Protein AF-A0A2R6LAR5-F1 (afdb_monomer_lite)

Structure (mmCIF, N/CA/C/O backbone):
data_AF-A0A2R6LAR5-F1
#
_entry.id   AF-A0A2R6LAR5-F1
#
loop_
_atom_site.group_PDB
_atom_site.id
_atom_site.type_symbol
_atom_site.label_atom_id
_atom_site.label_alt_id
_atom_site.label_comp_id
_atom_site.label_asym_id
_atom_site.label_entity_id
_atom_site.label_seq_id
_atom_site.pdbx_PDB_ins_code
_atom_site.Cartn_x
_atom_site.Cartn_y
_atom_site.Cartn_z
_atom_site.occupancy
_atom_site.B_iso_or_equiv
_atom_site.auth_seq_id
_atom_site.auth_comp_id
_atom_site.auth_asym_id
_atom_site.auth_atom_id
_atom_site.pdbx_PDB_model_num
ATOM 1 N N . MET A 1 1 ? -16.062 -8.906 9.410 1.00 91.50 1 MET A N 1
ATOM 2 C CA . MET A 1 1 ? -15.986 -8.453 8.007 1.00 91.50 1 MET A CA 1
ATOM 3 C C . MET A 1 1 ? -14.620 -7.819 7.766 1.00 91.50 1 MET A C 1
ATOM 5 O O . MET A 1 1 ? -14.118 -7.197 8.687 1.00 91.50 1 MET A O 1
ATOM 9 N N . TYR A 1 2 ? -14.018 -7.957 6.582 1.00 91.69 2 TYR A N 1
ATOM 10 C CA . TYR A 1 2 ? -12.699 -7.377 6.271 1.00 91.69 2 TYR A CA 1
ATOM 11 C C . TYR A 1 2 ? -12.798 -6.342 5.148 1.00 91.69 2 TYR A C 1
ATOM 13 O O . TYR A 1 2 ? -13.559 -6.559 4.204 1.00 91.69 2 TYR A O 1
ATOM 21 N N . ASP A 1 3 ? -11.991 -5.282 5.221 1.00 93.00 3 ASP A N 1
ATOM 22 C CA . ASP A 1 3 ? -11.713 -4.383 4.093 1.00 93.00 3 ASP A CA 1
ATOM 23 C C . ASP A 1 3 ? -10.226 -4.446 3.744 1.00 93.00 3 ASP A C 1
ATOM 25 O O . ASP A 1 3 ? -9.380 -3.892 4.438 1.00 93.00 3 ASP A O 1
ATOM 29 N N . TYR A 1 4 ? -9.877 -5.140 2.668 1.00 90.94 4 TYR A N 1
ATOM 30 C CA . TYR A 1 4 ? -8.475 -5.309 2.299 1.00 90.94 4 TYR A CA 1
ATOM 31 C C . TYR A 1 4 ? -7.894 -4.123 1.514 1.00 90.94 4 TYR A C 1
ATOM 33 O O . TYR A 1 4 ? -6.693 -4.153 1.235 1.00 90.94 4 TYR A O 1
ATOM 41 N N . HIS A 1 5 ? -8.706 -3.134 1.114 1.00 92.69 5 HIS A N 1
ATOM 42 C CA . HIS A 1 5 ? -8.337 -2.127 0.112 1.00 92.69 5 HIS A CA 1
ATOM 43 C C . HIS A 1 5 ? -8.492 -0.703 0.642 1.00 92.69 5 HIS A C 1
ATOM 45 O O . HIS A 1 5 ? -9.307 0.075 0.150 1.00 92.69 5 HIS A O 1
ATOM 51 N N . VAL A 1 6 ? -7.636 -0.327 1.592 1.00 94.75 6 VAL A N 1
ATOM 52 C CA . VAL A 1 6 ? -7.508 1.076 2.002 1.00 94.75 6 VAL A CA 1
ATOM 53 C C . VAL A 1 6 ? -6.128 1.629 1.693 1.00 94.75 6 VAL A C 1
ATOM 55 O O . VAL A 1 6 ? -5.127 0.914 1.714 1.00 94.75 6 VAL A O 1
ATOM 58 N N . HIS A 1 7 ? -6.059 2.928 1.440 1.00 96.88 7 HIS A N 1
ATOM 59 C CA . HIS A 1 7 ? -4.810 3.630 1.163 1.00 96.88 7 HIS A CA 1
ATOM 60 C C . HIS A 1 7 ? -4.394 4.484 2.353 1.00 96.88 7 HIS A C 1
ATOM 62 O O . HIS A 1 7 ? -5.233 4.951 3.125 1.00 96.88 7 HIS A O 1
ATOM 68 N N . SER A 1 8 ? -3.091 4.715 2.488 1.00 97.44 8 SER A N 1
ATOM 69 C CA . SER A 1 8 ? -2.508 5.607 3.485 1.00 97.44 8 SER A CA 1
ATOM 70 C C . SER A 1 8 ? -1.791 6.793 2.829 1.00 97.44 8 SER A C 1
ATOM 72 O O . SER A 1 8 ? -1.703 6.892 1.606 1.00 97.44 8 SER A O 1
ATOM 74 N N . THR A 1 9 ? -1.193 7.676 3.630 1.00 96.94 9 THR A N 1
ATOM 75 C CA . THR A 1 9 ? -0.321 8.762 3.141 1.00 96.94 9 THR A CA 1
ATOM 76 C C . THR A 1 9 ? 0.962 8.283 2.450 1.00 96.94 9 THR A C 1
ATOM 78 O O . THR A 1 9 ? 1.712 9.109 1.937 1.00 96.94 9 THR A O 1
ATOM 81 N N . TYR A 1 10 ? 1.261 6.980 2.445 1.00 95.62 10 TYR A N 1
ATOM 82 C CA . TYR A 1 10 ? 2.313 6.419 1.586 1.00 95.62 10 TYR A CA 1
ATOM 83 C C . TYR A 1 10 ? 1.883 6.325 0.108 1.00 95.62 10 TYR A C 1
ATOM 85 O O . TYR A 1 10 ? 2.720 6.083 -0.767 1.00 95.62 10 TYR A O 1
ATOM 93 N N . SER A 1 11 ? 0.601 6.562 -0.178 1.00 94.62 11 SER A N 1
ATOM 94 C CA . SER A 1 11 ? 0.049 6.779 -1.513 1.00 94.62 11 SER A CA 1
ATOM 95 C C . SER A 1 11 ? -0.907 7.981 -1.511 1.00 94.62 11 SER A C 1
ATOM 97 O O . SER A 1 11 ? -0.447 9.112 -1.384 1.00 94.62 11 SER A O 1
ATOM 99 N N . ASP A 1 12 ? -2.206 7.764 -1.672 1.00 95.06 12 ASP A N 1
ATOM 100 C CA . ASP A 1 12 ? -3.248 8.779 -1.864 1.00 95.06 12 ASP A CA 1
ATOM 101 C C . ASP A 1 12 ? -4.388 8.682 -0.834 1.00 95.06 12 ASP A C 1
ATOM 103 O O . ASP A 1 12 ? -5.457 9.267 -1.013 1.00 95.06 12 ASP A O 1
ATOM 107 N N . GLY A 1 13 ? -4.145 7.990 0.282 1.00 95.94 13 GLY A N 1
ATOM 108 C CA . GLY A 1 13 ? -5.077 7.900 1.401 1.00 95.94 13 GLY A CA 1
ATOM 109 C C . GLY A 1 13 ? -4.786 8.858 2.559 1.00 95.94 13 GLY A C 1
ATOM 110 O O . GLY A 1 13 ? -4.114 9.881 2.421 1.00 95.94 13 GLY A O 1
ATOM 111 N N . SER A 1 14 ? -5.307 8.515 3.741 1.00 97.62 14 SER A N 1
ATOM 112 C CA . SER A 1 14 ? -5.131 9.299 4.977 1.00 97.62 14 SER A CA 1
ATOM 113 C C . SER A 1 14 ? -4.044 8.716 5.883 1.00 97.62 14 SER A C 1
ATOM 115 O O . SER A 1 14 ? -3.407 7.719 5.553 1.00 97.62 14 SER A O 1
ATOM 117 N N . PHE A 1 15 ? -3.763 9.345 7.029 1.00 97.88 15 PHE A N 1
ATOM 118 C CA . PHE A 1 15 ? -2.733 8.835 7.938 1.00 97.88 15 PHE A CA 1
ATOM 119 C C . PHE A 1 15 ? -3.004 7.375 8.312 1.00 97.88 15 PHE A C 1
ATOM 121 O O . PHE A 1 15 ? -4.131 7.009 8.637 1.00 97.88 15 PHE A O 1
ATOM 128 N N . LEU A 1 16 ? -1.951 6.557 8.296 1.00 96.94 16 LEU A N 1
ATOM 129 C CA . LEU A 1 16 ? -2.030 5.108 8.496 1.00 96.94 16 LEU A CA 1
ATOM 130 C C . LEU A 1 16 ? -2.821 4.728 9.761 1.00 96.94 16 LEU A C 1
ATOM 132 O O . LEU A 1 16 ? -3.711 3.884 9.724 1.00 96.94 16 LEU A O 1
ATOM 136 N N . GLU A 1 17 ? -2.553 5.420 10.867 1.00 96.88 17 GLU A N 1
ATOM 137 C CA . GLU A 1 17 ? -3.257 5.224 12.135 1.00 96.88 17 GLU A CA 1
ATOM 138 C C . GLU A 1 17 ? -4.745 5.588 12.066 1.00 96.88 17 GLU A C 1
ATOM 140 O O . GLU A 1 17 ? -5.566 4.939 12.709 1.00 96.88 17 GLU A O 1
ATOM 145 N N . TRP A 1 18 ? -5.113 6.600 11.281 1.00 97.94 18 TRP A N 1
ATOM 146 C CA . TRP A 1 18 ? -6.515 6.983 11.111 1.00 97.94 18 TRP A CA 1
ATOM 147 C C . TRP A 1 18 ? -7.277 5.935 10.311 1.00 97.94 18 TRP A C 1
ATOM 149 O O . TRP A 1 18 ? -8.411 5.633 10.659 1.00 97.94 18 TRP A O 1
ATOM 159 N N . MET A 1 19 ? -6.647 5.337 9.298 1.00 98.06 19 MET A N 1
ATOM 160 C CA . MET A 1 19 ? -7.267 4.268 8.511 1.00 98.06 19 MET A CA 1
ATOM 161 C C . MET A 1 19 ? -7.525 3.019 9.356 1.00 98.06 19 MET A C 1
ATOM 163 O O . MET A 1 19 ? -8.609 2.446 9.293 1.00 98.06 19 MET A O 1
ATOM 167 N N . VAL A 1 20 ? -6.562 2.629 10.199 1.00 97.69 20 VAL A N 1
ATOM 168 C CA . VAL A 1 20 ? -6.724 1.490 11.118 1.00 97.69 20 VAL A CA 1
ATOM 169 C C . VAL A 1 20 ? -7.820 1.755 12.151 1.00 97.69 20 VAL A C 1
ATOM 171 O O . VAL A 1 20 ? -8.670 0.897 12.374 1.00 97.69 20 VAL A O 1
ATOM 174 N N . ARG A 1 21 ? -7.844 2.952 12.748 1.00 97.50 21 ARG A N 1
ATOM 175 C CA . ARG A 1 21 ? -8.898 3.335 13.701 1.00 97.50 21 ARG A CA 1
ATOM 176 C C . ARG A 1 21 ? -10.273 3.378 13.045 1.00 97.50 21 ARG A C 1
ATOM 178 O O . ARG A 1 21 ? -11.211 2.828 13.599 1.00 97.50 21 ARG A O 1
ATOM 185 N N . ALA A 1 22 ? -10.382 3.947 11.846 1.00 97.69 22 ALA A N 1
ATOM 186 C CA . ALA A 1 22 ? -11.642 3.988 11.110 1.00 97.69 22 ALA A CA 1
ATOM 187 C C . ALA A 1 22 ? -12.191 2.581 10.825 1.00 97.69 22 ALA A C 1
ATOM 189 O O . ALA A 1 22 ? -13.397 2.370 10.904 1.00 97.69 22 ALA A O 1
ATOM 190 N N . ALA A 1 23 ? -11.319 1.606 10.539 1.00 97.44 23 ALA A N 1
ATOM 191 C CA . ALA A 1 23 ? -11.727 0.213 10.384 1.00 97.44 23 ALA A CA 1
ATOM 192 C C . ALA A 1 23 ? -12.271 -0.393 11.690 1.00 97.44 23 ALA A C 1
ATOM 194 O O . ALA A 1 23 ? -13.295 -1.078 11.663 1.00 97.44 23 ALA A O 1
ATOM 195 N N . ALA A 1 24 ? -11.626 -0.109 12.826 1.00 97.31 24 ALA A N 1
ATOM 196 C CA . ALA A 1 24 ? -12.107 -0.526 14.144 1.00 97.31 24 ALA A CA 1
ATOM 197 C C . ALA A 1 24 ? -13.456 0.124 14.494 1.00 97.31 24 ALA A C 1
ATOM 199 O O . ALA A 1 24 ? -14.397 -0.574 14.866 1.00 97.31 24 ALA A O 1
ATOM 200 N N . ASP A 1 25 ? -13.585 1.436 14.283 1.00 98.00 25 ASP A N 1
ATOM 201 C CA . ASP A 1 25 ? -14.817 2.198 14.523 1.00 98.00 25 ASP A CA 1
ATOM 202 C C . ASP A 1 25 ? -15.978 1.717 13.633 1.00 98.00 25 ASP A C 1
ATOM 204 O O . ASP A 1 25 ? -17.141 1.753 14.036 1.00 98.00 25 ASP A O 1
ATOM 208 N N . ALA A 1 26 ? -15.669 1.227 12.429 1.00 97.50 26 ALA A N 1
ATOM 209 C CA . ALA A 1 26 ? -16.633 0.623 11.514 1.00 97.50 26 ALA A CA 1
ATOM 210 C C . ALA A 1 26 ? -17.022 -0.824 11.884 1.00 97.50 26 ALA A C 1
ATOM 212 O O . ALA A 1 26 ? -17.877 -1.412 11.219 1.00 97.50 26 ALA A O 1
ATOM 213 N N . GLY A 1 27 ? -16.417 -1.411 12.923 1.00 97.50 27 GLY A N 1
ATOM 214 C CA . GLY A 1 27 ? -16.684 -2.783 13.360 1.00 97.50 27 GLY A CA 1
ATOM 215 C C . GLY A 1 27 ? -16.136 -3.854 12.412 1.00 97.50 27 GLY A C 1
ATOM 216 O O . GLY A 1 27 ? -16.721 -4.934 12.300 1.00 97.50 27 GLY A O 1
ATOM 217 N N . LEU A 1 28 ? -15.052 -3.557 11.687 1.00 97.69 28 LEU A N 1
ATOM 218 C CA . LEU A 1 28 ? -14.360 -4.547 10.860 1.00 97.69 28 LEU A CA 1
ATOM 219 C C . LEU A 1 28 ? -13.500 -5.476 11.728 1.00 97.69 28 LEU A C 1
ATOM 221 O O . LEU A 1 28 ? -12.959 -5.071 12.747 1.00 97.69 28 LEU A O 1
ATOM 225 N N . ASP A 1 29 ? -13.312 -6.715 11.277 1.00 97.06 29 ASP A N 1
ATOM 226 C CA . ASP A 1 29 ? -12.387 -7.680 11.890 1.00 97.06 29 ASP A CA 1
ATOM 227 C C . ASP A 1 29 ? -10.937 -7.426 11.441 1.00 97.06 29 ASP A C 1
ATOM 229 O O . ASP A 1 29 ? -9.983 -7.904 12.059 1.00 97.06 29 ASP A O 1
ATOM 233 N N . GLY A 1 30 ? -10.753 -6.696 10.337 1.00 95.38 30 GLY A N 1
ATOM 234 C CA . GLY A 1 30 ? -9.434 -6.333 9.846 1.00 95.38 30 GLY A CA 1
ATOM 235 C C . GLY A 1 30 ? -9.428 -5.472 8.591 1.00 95.38 30 GLY A C 1
ATOM 236 O O . GLY A 1 30 ? -10.424 -5.372 7.870 1.00 95.38 30 GLY A O 1
ATOM 237 N N . VAL A 1 31 ? -8.266 -4.871 8.342 1.00 95.50 31 VAL A N 1
ATOM 238 C CA . VAL A 1 31 ? -8.030 -3.882 7.295 1.00 95.50 31 VAL A CA 1
ATOM 239 C C . VAL A 1 31 ? -6.704 -4.116 6.572 1.00 95.50 31 VAL A C 1
ATOM 241 O O . VAL A 1 31 ? -5.675 -4.331 7.208 1.00 95.50 31 VAL A O 1
ATOM 244 N N . GLY A 1 32 ? -6.711 -4.078 5.241 1.00 94.44 32 GLY A N 1
ATOM 245 C CA . GLY A 1 32 ? -5.514 -4.174 4.407 1.00 94.44 32 GLY A CA 1
ATOM 246 C C . GLY A 1 32 ? -5.044 -2.809 3.930 1.00 94.44 32 GLY A C 1
ATOM 247 O O . GLY A 1 32 ? -5.763 -2.105 3.227 1.00 94.44 32 GLY A O 1
ATOM 248 N N . ILE A 1 33 ? -3.814 -2.447 4.291 1.00 95.38 33 ILE A N 1
ATOM 249 C CA . ILE A 1 33 ? -3.182 -1.203 3.854 1.00 95.38 33 ILE A CA 1
ATOM 250 C C . ILE A 1 33 ? -2.599 -1.445 2.464 1.00 95.38 33 ILE A C 1
ATOM 252 O O . ILE A 1 33 ? -1.484 -1.934 2.346 1.00 95.38 33 ILE A O 1
ATOM 256 N N . ALA A 1 34 ? -3.361 -1.159 1.414 1.00 94.00 34 ALA A N 1
ATOM 257 C CA . ALA A 1 34 ? -3.080 -1.516 0.026 1.00 94.00 34 ALA A CA 1
ATOM 258 C C . ALA A 1 34 ? -2.604 -0.323 -0.821 1.00 94.00 34 ALA A C 1
ATOM 260 O O . ALA A 1 34 ? -3.082 -0.130 -1.933 1.00 94.00 34 ALA A O 1
ATOM 261 N N . ASP A 1 35 ? -1.673 0.488 -0.306 1.00 95.44 35 ASP A N 1
ATOM 262 C CA . ASP A 1 35 ? -1.096 1.621 -1.056 1.00 95.44 35 ASP A CA 1
ATOM 263 C C . ASP A 1 35 ? -0.623 1.233 -2.470 1.00 95.44 35 ASP A C 1
ATOM 265 O O . ASP A 1 35 ? -0.148 0.114 -2.703 1.00 95.44 35 ASP A O 1
ATOM 269 N N . HIS A 1 36 ? -0.675 2.198 -3.392 1.00 94.50 36 HIS A N 1
ATOM 270 C CA . HIS A 1 36 ? -0.205 2.028 -4.766 1.00 94.50 36 HIS A CA 1
ATOM 271 C C . HIS A 1 36 ? 1.292 1.691 -4.852 1.00 94.50 36 HIS A C 1
ATOM 273 O O . HIS A 1 36 ? 2.162 2.499 -4.509 1.00 94.50 36 HIS A O 1
ATOM 279 N N . LEU A 1 37 ? 1.596 0.518 -5.412 1.00 93.75 37 LEU A N 1
ATOM 280 C CA . LEU A 1 37 ? 2.941 0.025 -5.682 1.00 93.75 37 LEU A CA 1
ATOM 281 C C . LEU A 1 37 ? 3.208 -0.007 -7.189 1.00 93.75 37 LEU A C 1
ATOM 283 O O . LEU A 1 37 ? 2.743 -0.893 -7.904 1.00 93.75 37 LEU A O 1
ATOM 287 N N . ILE A 1 38 ? 4.014 0.942 -7.671 1.00 93.50 38 ILE A N 1
ATOM 288 C CA . ILE A 1 38 ? 4.412 1.021 -9.082 1.00 93.50 38 ILE A CA 1
ATOM 289 C C . ILE A 1 38 ? 5.883 0.638 -9.223 1.00 93.50 38 ILE A C 1
ATOM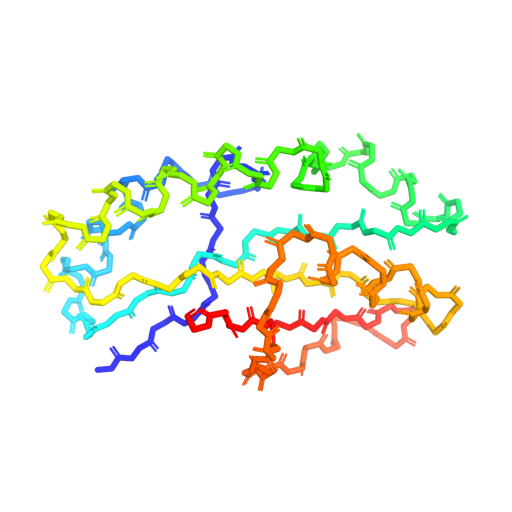 291 O O . ILE A 1 38 ? 6.772 1.481 -9.103 1.00 93.50 38 ILE A O 1
ATOM 295 N N . VAL A 1 39 ? 6.132 -0.630 -9.552 1.00 93.50 39 VAL A N 1
ATOM 296 C CA . VAL A 1 39 ? 7.465 -1.150 -9.891 1.00 93.50 39 VAL A CA 1
ATOM 297 C C . VAL A 1 39 ? 7.509 -1.422 -11.392 1.00 93.50 39 VAL A C 1
ATOM 299 O O . VAL A 1 39 ? 7.245 -2.528 -11.853 1.00 93.50 39 VAL A O 1
ATOM 302 N N . SER A 1 40 ? 7.809 -0.389 -12.181 1.00 94.00 40 SER A N 1
ATOM 303 C CA . SER A 1 40 ? 7.692 -0.461 -13.640 1.00 94.00 40 SER A CA 1
ATOM 304 C C . SER A 1 40 ? 8.895 0.127 -14.370 1.00 94.00 40 SER A C 1
ATOM 306 O O . SER A 1 40 ? 9.482 1.114 -13.936 1.00 94.00 40 SER A O 1
ATOM 308 N N . GLY A 1 41 ? 9.250 -0.470 -15.511 1.00 93.31 41 GLY A N 1
ATOM 309 C CA . GLY A 1 41 ? 10.149 0.128 -16.504 1.00 93.31 41 GLY A CA 1
ATOM 310 C C . GLY A 1 41 ? 9.417 0.850 -17.640 1.00 93.31 41 GLY A C 1
ATOM 311 O O . GLY A 1 41 ? 10.061 1.402 -18.530 1.00 93.31 41 GLY A O 1
ATOM 312 N N . VAL A 1 42 ? 8.083 0.829 -17.651 1.00 92.50 42 VAL A N 1
ATOM 313 C CA . VAL A 1 42 ? 7.256 1.395 -18.719 1.00 92.50 42 VAL A CA 1
ATOM 314 C C . VAL A 1 42 ? 7.040 2.884 -18.470 1.00 92.50 42 VAL A C 1
ATOM 316 O O . VAL A 1 42 ? 6.446 3.285 -17.470 1.00 92.50 42 VAL A O 1
ATOM 319 N N . GLU A 1 43 ? 7.446 3.727 -19.422 1.00 94.19 43 GLU A N 1
ATOM 320 C CA . GLU A 1 43 ? 7.401 5.191 -19.270 1.00 94.19 43 GLU A CA 1
ATOM 321 C C . GLU A 1 43 ? 5.997 5.728 -18.936 1.00 94.19 43 GLU A C 1
ATOM 323 O O . GLU A 1 43 ? 5.861 6.674 -18.162 1.00 94.19 43 GLU A O 1
ATOM 328 N N . LYS A 1 44 ? 4.929 5.101 -19.445 1.00 89.31 44 LYS A N 1
ATOM 329 C CA . LYS A 1 44 ? 3.544 5.457 -19.085 1.00 89.31 44 LYS A CA 1
ATOM 330 C C . LYS A 1 44 ? 3.276 5.292 -17.581 1.00 89.31 44 LYS A C 1
ATOM 332 O O . LYS A 1 44 ? 2.686 6.189 -16.979 1.00 89.31 44 LYS A O 1
ATOM 337 N N . GLN A 1 45 ? 3.716 4.182 -16.985 1.00 90.19 45 GLN A N 1
ATOM 338 C CA . GLN A 1 45 ? 3.546 3.916 -15.553 1.00 90.19 45 GLN A CA 1
ATOM 339 C C . GLN A 1 45 ? 4.426 4.837 -14.715 1.00 90.19 45 GLN A C 1
ATOM 341 O O . GLN A 1 45 ? 3.969 5.412 -13.733 1.00 90.19 45 GLN A O 1
ATOM 346 N N . LEU A 1 46 ? 5.661 5.080 -15.160 1.00 92.75 46 LEU A N 1
ATOM 347 C CA . LEU A 1 46 ? 6.561 6.026 -14.504 1.00 92.75 46 LEU A CA 1
ATOM 348 C C . LEU A 1 46 ? 6.008 7.460 -14.51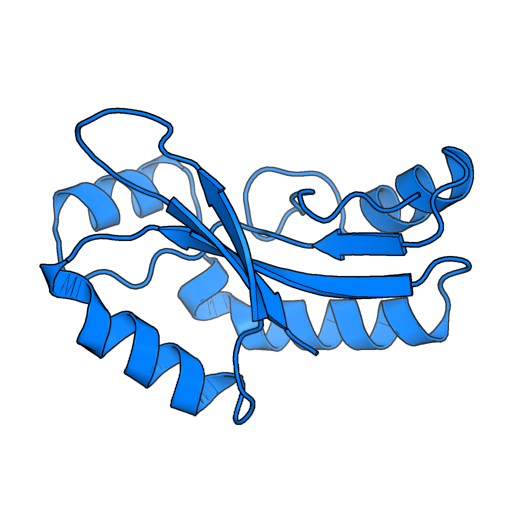8 1.00 92.75 46 LEU A C 1
ATOM 350 O O . LEU A 1 46 ? 6.113 8.176 -13.524 1.00 92.75 46 LEU A O 1
ATOM 354 N N . ARG A 1 47 ? 5.369 7.887 -15.615 1.00 92.75 47 ARG A N 1
ATOM 355 C CA . ARG A 1 47 ? 4.661 9.178 -15.685 1.00 92.75 47 ARG A CA 1
ATOM 356 C C . ARG A 1 47 ? 3.469 9.242 -14.747 1.00 92.75 47 ARG A C 1
ATOM 358 O O . ARG A 1 47 ? 3.270 10.280 -14.125 1.00 92.75 47 ARG A O 1
ATOM 365 N N . ARG A 1 48 ? 2.685 8.164 -14.660 1.00 89.00 48 ARG A N 1
ATOM 366 C CA . ARG A 1 48 ? 1.573 8.057 -13.710 1.00 89.00 48 ARG A CA 1
ATOM 367 C C . ARG A 1 48 ? 2.079 8.202 -12.277 1.00 89.00 48 ARG A C 1
ATOM 369 O O . ARG A 1 48 ? 1.660 9.129 -11.596 1.00 89.00 48 ARG A O 1
ATOM 376 N N . ARG A 1 49 ? 3.061 7.385 -11.893 1.00 92.75 49 ARG A N 1
ATOM 377 C CA . ARG A 1 49 ? 3.723 7.428 -10.586 1.00 92.75 49 ARG A CA 1
ATOM 378 C C . ARG A 1 49 ? 4.183 8.839 -10.214 1.00 92.75 49 ARG A C 1
ATOM 380 O O . ARG A 1 49 ? 3.859 9.325 -9.140 1.00 92.75 49 ARG A O 1
ATOM 387 N N . ARG A 1 50 ? 4.895 9.518 -11.123 1.00 94.38 50 ARG A N 1
ATOM 388 C CA . ARG A 1 50 ? 5.373 10.897 -10.912 1.00 94.38 50 ARG A CA 1
ATOM 389 C C . ARG A 1 50 ? 4.234 11.902 -10.741 1.00 94.38 50 ARG A C 1
ATOM 391 O O 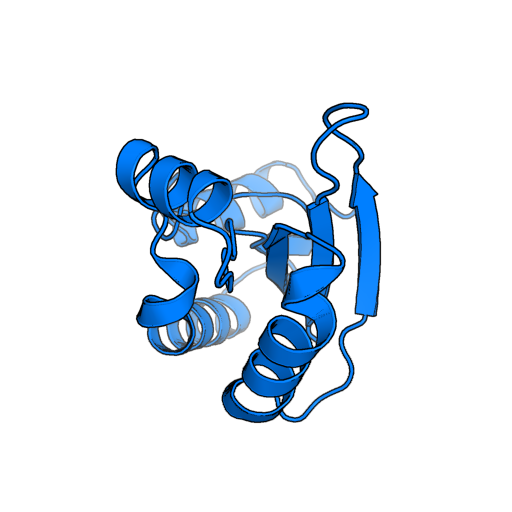. ARG A 1 50 ? 4.334 12.784 -9.901 1.00 94.38 50 ARG A O 1
ATOM 398 N N . ARG A 1 51 ? 3.179 11.791 -11.551 1.00 94.56 51 ARG A N 1
ATOM 399 C CA . ARG A 1 51 ? 2.030 12.707 -11.519 1.00 94.56 51 ARG A CA 1
ATOM 400 C C . ARG A 1 51 ? 1.208 12.556 -10.239 1.00 94.56 51 ARG A C 1
ATOM 402 O O . ARG A 1 51 ? 0.721 13.555 -9.731 1.00 94.56 51 ARG A O 1
ATOM 409 N N . GLU A 1 52 ? 1.043 11.327 -9.763 1.00 91.94 52 GLU A N 1
ATOM 410 C CA . GLU A 1 52 ? 0.198 10.995 -8.606 1.00 91.94 52 GLU A CA 1
ATOM 411 C C . GLU A 1 52 ? 0.991 10.953 -7.289 1.00 91.94 52 GLU A C 1
ATOM 413 O O . GLU A 1 52 ? 0.416 10.779 -6.224 1.00 91.94 52 GLU A O 1
ATOM 418 N N . GLY A 1 53 ? 2.313 11.152 -7.340 1.00 94.56 53 GLY A N 1
ATOM 419 C CA . GLY A 1 53 ? 3.160 11.214 -6.148 1.00 94.56 53 GLY A CA 1
ATOM 420 C C . GLY A 1 53 ? 3.371 9.867 -5.452 1.00 94.56 53 GLY A C 1
ATOM 421 O O . GLY A 1 53 ? 3.884 9.837 -4.337 1.00 94.56 53 GLY A O 1
ATOM 422 N N . HIS A 1 54 ? 3.016 8.750 -6.091 1.00 94.94 54 HIS A N 1
ATOM 423 C CA . HIS A 1 54 ? 3.175 7.422 -5.505 1.00 94.94 54 HIS A CA 1
ATOM 424 C C . HIS A 1 54 ? 4.656 7.053 -5.353 1.00 94.94 54 HIS A C 1
ATOM 426 O O . HIS A 1 54 ? 5.437 7.086 -6.311 1.00 94.94 54 HIS A O 1
ATOM 432 N N . ALA A 1 55 ? 5.041 6.663 -4.142 1.00 94.75 55 ALA A N 1
ATOM 433 C CA . ALA A 1 55 ? 6.434 6.405 -3.790 1.00 94.75 55 ALA A CA 1
ATOM 434 C C . ALA A 1 55 ? 6.617 5.116 -2.978 1.00 94.75 55 ALA A C 1
ATOM 436 O O . ALA A 1 55 ? 7.643 4.951 -2.315 1.00 94.75 55 ALA A O 1
ATOM 437 N N . LEU A 1 56 ? 5.645 4.197 -2.991 1.00 95.00 56 LEU A N 1
ATOM 438 C CA . LEU A 1 56 ? 5.739 2.983 -2.178 1.00 95.00 56 LEU A CA 1
ATOM 439 C C . LEU A 1 56 ? 6.918 2.094 -2.587 1.00 95.00 56 LEU A C 1
ATOM 441 O O . LEU A 1 56 ? 7.550 1.508 -1.725 1.00 95.00 56 LEU A O 1
ATOM 445 N N . ASP A 1 57 ? 7.304 2.068 -3.862 1.00 94.06 57 ASP A N 1
ATOM 446 C CA . ASP A 1 57 ? 8.481 1.334 -4.350 1.00 94.06 57 ASP A CA 1
ATOM 447 C C . ASP A 1 57 ? 9.798 1.750 -3.669 1.00 94.06 57 ASP A C 1
ATOM 449 O O . ASP A 1 57 ? 10.732 0.957 -3.597 1.00 94.06 57 ASP A O 1
ATOM 453 N N . VAL A 1 58 ? 9.877 2.979 -3.150 1.00 94.50 58 VAL A N 1
ATOM 454 C CA . VAL A 1 58 ? 11.048 3.478 -2.408 1.00 94.50 58 VAL A CA 1
ATOM 455 C C . VAL A 1 58 ? 10.801 3.608 -0.907 1.00 94.50 58 VAL A C 1
ATOM 457 O O . VAL A 1 58 ? 11.751 3.607 -0.130 1.00 94.50 58 VAL A O 1
ATOM 460 N N . THR A 1 59 ? 9.543 3.726 -0.480 1.00 95.56 59 THR A N 1
ATOM 461 C CA . THR A 1 59 ? 9.166 3.885 0.936 1.00 95.56 59 THR A CA 1
ATOM 462 C C . THR A 1 59 ? 8.651 2.600 1.585 1.00 95.56 59 THR A C 1
ATOM 464 O O . THR A 1 59 ? 8.288 2.629 2.759 1.00 95.56 59 THR A O 1
ATOM 467 N N . TYR A 1 60 ? 8.658 1.479 0.859 1.00 93.44 60 TYR A N 1
ATOM 468 C CA . TYR A 1 60 ? 8.083 0.202 1.279 1.00 93.44 60 TYR A CA 1
ATOM 469 C C . TYR A 1 60 ? 8.508 -0.231 2.683 1.00 93.44 60 TYR A C 1
ATOM 471 O O . TYR A 1 60 ? 7.652 -0.418 3.539 1.00 93.44 60 TYR A O 1
ATOM 479 N N . GLU A 1 61 ? 9.815 -0.325 2.951 1.00 92.81 61 GLU A N 1
ATOM 480 C CA . GLU A 1 61 ? 10.324 -0.799 4.248 1.00 92.81 61 GLU A CA 1
ATOM 481 C C . GLU A 1 61 ? 9.871 0.090 5.408 1.00 92.81 61 GLU A C 1
ATOM 483 O O . GLU A 1 61 ? 9.411 -0.399 6.438 1.00 92.81 61 GLU A O 1
ATOM 488 N N . ARG A 1 62 ? 9.902 1.413 5.207 1.00 95.69 62 ARG A N 1
ATOM 489 C CA . ARG A 1 62 ? 9.426 2.381 6.202 1.00 95.69 62 ARG A CA 1
ATOM 490 C C . ARG A 1 62 ? 7.930 2.205 6.475 1.00 95.69 62 ARG A C 1
ATOM 492 O O . ARG A 1 62 ? 7.482 2.288 7.616 1.00 95.69 62 ARG A O 1
ATOM 499 N N . ARG A 1 63 ? 7.144 1.976 5.422 1.00 95.56 63 ARG A N 1
ATOM 500 C CA . ARG A 1 63 ? 5.703 1.742 5.534 1.00 95.56 63 ARG A CA 1
ATOM 501 C C . ARG A 1 63 ? 5.400 0.414 6.221 1.00 95.56 63 ARG A C 1
ATOM 503 O O . ARG A 1 63 ? 4.523 0.369 7.079 1.00 95.56 63 ARG A O 1
ATOM 510 N N . ARG A 1 64 ? 6.143 -0.639 5.890 1.00 94.06 64 ARG A N 1
ATOM 511 C CA . ARG A 1 64 ? 6.041 -1.965 6.502 1.00 94.06 64 ARG A CA 1
ATOM 512 C C . ARG A 1 64 ? 6.345 -1.928 7.998 1.00 94.06 64 ARG A C 1
ATOM 514 O O . ARG A 1 64 ? 5.605 -2.518 8.782 1.00 94.06 64 ARG A O 1
ATOM 521 N N . GLU A 1 65 ? 7.387 -1.210 8.407 1.00 94.69 65 GLU A N 1
ATOM 522 C CA . GLU A 1 65 ? 7.711 -1.000 9.822 1.00 94.69 65 GLU A CA 1
ATOM 523 C C . GLU A 1 65 ? 6.568 -0.285 10.556 1.00 94.69 65 GLU A C 1
ATOM 525 O O . GLU A 1 65 ? 6.093 -0.777 11.578 1.00 94.69 65 GLU A O 1
ATOM 530 N N . ALA A 1 66 ? 6.021 0.785 9.972 1.00 96.19 66 ALA A N 1
ATOM 531 C CA . ALA A 1 66 ? 4.876 1.492 10.548 1.00 96.19 66 ALA A CA 1
ATOM 532 C C . ALA A 1 66 ? 3.617 0.606 10.670 1.00 96.19 66 ALA A C 1
ATOM 534 O O . ALA A 1 66 ? 2.891 0.687 11.662 1.00 96.19 66 ALA A O 1
ATOM 535 N N . VAL A 1 67 ? 3.352 -0.264 9.685 1.00 95.50 67 VAL A N 1
ATOM 536 C CA . VAL A 1 67 ? 2.264 -1.257 9.757 1.00 95.50 67 VAL A CA 1
ATOM 537 C C . VAL A 1 67 ? 2.523 -2.271 10.869 1.00 95.50 67 VAL A C 1
ATOM 539 O O . VAL A 1 67 ? 1.602 -2.599 11.615 1.00 95.50 67 VAL A O 1
ATOM 542 N N . ARG A 1 68 ? 3.762 -2.752 11.017 1.00 94.06 68 ARG A N 1
ATOM 543 C CA . ARG A 1 68 ? 4.143 -3.685 12.083 1.00 94.06 68 ARG A CA 1
ATOM 544 C C . ARG A 1 68 ? 3.928 -3.079 13.470 1.00 94.06 68 ARG A C 1
ATOM 546 O O . ARG A 1 68 ? 3.317 -3.734 14.305 1.00 94.06 68 ARG A O 1
ATOM 553 N N . GLU A 1 69 ? 4.355 -1.841 13.697 1.00 95.50 69 GLU A N 1
ATOM 554 C CA . GLU A 1 69 ? 4.118 -1.134 14.965 1.00 95.50 69 GLU A CA 1
ATOM 555 C C . GLU A 1 69 ? 2.620 -0.943 15.250 1.00 95.50 69 GLU A C 1
ATOM 557 O O . GLU A 1 69 ? 2.166 -1.055 16.387 1.00 95.50 69 GLU A O 1
ATOM 562 N N . LEU A 1 70 ? 1.819 -0.663 14.217 1.00 95.19 70 LEU A N 1
ATOM 563 C CA . LEU A 1 70 ? 0.367 -0.537 14.359 1.00 95.19 70 LEU A CA 1
ATOM 564 C C . LEU A 1 70 ? -0.322 -1.865 14.667 1.00 95.19 70 LEU A C 1
ATOM 566 O O . LEU A 1 70 ? -1.247 -1.875 15.476 1.00 95.19 70 LEU A O 1
ATOM 570 N N . ARG A 1 71 ? 0.130 -2.975 14.070 1.00 95.06 71 ARG A N 1
ATOM 571 C CA . ARG A 1 71 ? -0.399 -4.324 14.345 1.00 95.06 71 ARG A CA 1
ATOM 572 C C . ARG A 1 71 ? -0.346 -4.668 15.835 1.00 95.06 71 ARG A C 1
ATOM 574 O O . ARG A 1 71 ? -1.246 -5.334 16.323 1.00 95.06 71 ARG A O 1
ATOM 581 N N . GLU A 1 72 ? 0.678 -4.209 16.552 1.00 94.31 72 GLU A N 1
ATOM 582 C CA . GLU A 1 72 ? 0.866 -4.509 17.979 1.00 94.31 72 GLU A CA 1
ATOM 583 C C . GLU A 1 72 ? -0.135 -3.786 18.898 1.00 94.31 72 GLU A C 1
ATOM 585 O O . GLU A 1 72 ? -0.312 -4.187 20.046 1.00 94.31 72 GLU A O 1
ATOM 590 N N . ARG A 1 73 ? -0.800 -2.733 18.404 1.00 94.44 73 ARG A N 1
ATOM 591 C CA . ARG A 1 73 ? -1.680 -1.855 19.197 1.00 94.44 73 ARG A CA 1
ATOM 592 C C . ARG A 1 73 ? -3.099 -1.706 18.651 1.00 94.44 73 ARG A C 1
ATOM 594 O O . ARG A 1 73 ? -3.875 -0.944 19.219 1.00 94.44 73 ARG A O 1
ATOM 601 N N . ALA A 1 74 ? -3.411 -2.343 17.527 1.00 95.69 74 ALA A N 1
ATOM 602 C CA . ALA A 1 74 ? -4.704 -2.222 16.868 1.00 95.69 74 ALA A CA 1
ATOM 603 C C . ALA A 1 74 ? -5.716 -3.230 17.425 1.00 95.69 74 ALA A C 1
ATOM 605 O O . ALA A 1 74 ? -5.387 -4.391 17.654 1.00 95.69 74 ALA A O 1
ATOM 606 N N . ASP A 1 75 ? -6.971 -2.798 17.544 1.00 95.31 75 ASP A N 1
ATOM 607 C CA . ASP A 1 75 ? -8.094 -3.657 17.947 1.00 95.31 75 ASP A CA 1
ATOM 608 C C . ASP A 1 75 ? -8.618 -4.546 16.800 1.00 95.31 75 ASP A C 1
ATOM 610 O O . ASP A 1 75 ? -9.481 -5.397 17.003 1.00 95.31 75 ASP A O 1
ATOM 614 N N . VAL A 1 76 ? -8.091 -4.355 15.586 1.00 97.19 76 VAL A N 1
ATOM 615 C CA . VAL A 1 76 ? -8.444 -5.099 14.369 1.00 97.19 76 VAL A CA 1
ATOM 616 C C . VAL A 1 76 ? -7.196 -5.681 13.720 1.00 97.19 76 VAL A C 1
ATOM 618 O O . VAL A 1 76 ? -6.099 -5.136 13.857 1.00 97.19 76 VAL A O 1
ATOM 621 N N . ALA A 1 77 ? -7.344 -6.765 12.956 1.00 96.50 77 ALA A N 1
ATOM 622 C CA . ALA A 1 77 ? -6.223 -7.311 12.200 1.00 96.50 77 ALA A CA 1
ATOM 623 C C . ALA A 1 77 ? -5.766 -6.306 11.129 1.00 96.50 77 ALA A C 1
ATOM 625 O O . ALA A 1 77 ? -6.537 -5.935 10.250 1.00 96.50 77 ALA A O 1
ATOM 626 N N . VAL A 1 78 ? -4.506 -5.876 11.168 1.00 95.88 78 VAL A N 1
ATOM 627 C CA . VAL A 1 78 ? -3.940 -4.983 10.145 1.00 95.88 78 VAL A CA 1
ATOM 628 C C . VAL A 1 78 ? -3.108 -5.814 9.179 1.00 95.88 78 VAL A C 1
ATOM 630 O O . VAL A 1 78 ? -2.211 -6.539 9.602 1.00 95.88 78 VAL A O 1
ATOM 633 N N . PHE A 1 79 ? -3.365 -5.724 7.879 1.00 93.12 79 PHE A N 1
ATOM 634 C CA . PHE A 1 79 ? -2.611 -6.442 6.856 1.00 93.12 79 PHE A CA 1
ATOM 635 C C . PHE A 1 79 ? -1.670 -5.504 6.102 1.00 93.12 79 PHE A C 1
ATOM 637 O O . PHE A 1 79 ? -2.094 -4.461 5.603 1.00 93.12 79 PHE A O 1
ATOM 644 N N . ASP A 1 80 ? -0.399 -5.895 6.005 1.00 91.69 80 ASP A N 1
ATOM 645 C CA . ASP A 1 80 ? 0.547 -5.289 5.073 1.00 91.69 80 ASP A CA 1
ATOM 646 C C . ASP A 1 80 ? 0.106 -5.720 3.667 1.00 91.69 80 ASP A C 1
ATOM 648 O O . ASP A 1 80 ? 0.152 -6.897 3.334 1.00 91.69 80 ASP A O 1
ATOM 652 N N . ALA A 1 81 ? -0.465 -4.822 2.872 1.00 91.31 81 ALA A N 1
ATOM 653 C CA . ALA A 1 81 ? -0.981 -5.143 1.541 1.00 91.31 81 ALA A CA 1
ATOM 654 C C . ALA A 1 81 ? -0.372 -4.196 0.501 1.00 91.31 81 ALA A C 1
ATOM 656 O O . ALA A 1 81 ? 0.314 -3.241 0.836 1.00 91.31 81 ALA A O 1
ATOM 657 N N . ALA A 1 82 ? -0.569 -4.426 -0.784 1.00 91.19 82 ALA A N 1
ATOM 658 C CA . ALA A 1 82 ? -0.169 -3.474 -1.812 1.00 91.19 82 ALA A CA 1
ATOM 659 C C . ALA A 1 82 ? -1.113 -3.571 -3.001 1.00 91.19 82 ALA A C 1
ATOM 661 O O . ALA A 1 82 ? -1.493 -4.667 -3.411 1.00 91.19 82 ALA A O 1
ATOM 662 N N . GLU A 1 83 ? -1.458 -2.429 -3.584 1.00 91.81 83 GLU A N 1
ATOM 663 C CA . GLU A 1 83 ? -2.091 -2.381 -4.894 1.00 91.81 83 GLU A CA 1
ATOM 664 C C . GLU A 1 83 ? -0.996 -2.242 -5.954 1.00 91.81 83 GLU A C 1
ATOM 666 O O . GLU A 1 83 ? -0.510 -1.152 -6.254 1.00 91.81 83 GLU A O 1
ATOM 671 N N . VAL A 1 84 ? -0.567 -3.376 -6.497 1.00 91.00 84 VAL A N 1
ATOM 672 C CA . VAL A 1 84 ? 0.485 -3.481 -7.503 1.00 91.00 84 VAL A CA 1
ATOM 673 C C . VAL A 1 84 ? -0.057 -3.086 -8.867 1.00 91.00 84 VAL A C 1
ATOM 675 O O . VAL A 1 84 ? -0.865 -3.787 -9.482 1.00 91.00 84 VAL A O 1
ATOM 678 N N . ASP A 1 85 ? 0.458 -1.985 -9.391 1.00 88.88 85 ASP A N 1
ATOM 679 C CA . ASP A 1 85 ? 0.290 -1.615 -10.786 1.00 88.88 85 ASP A CA 1
ATOM 680 C C . ASP A 1 85 ? 0.932 -2.651 -11.693 1.00 88.88 85 ASP A C 1
ATOM 682 O O . ASP A 1 85 ? 2.151 -2.837 -11.687 1.00 88.88 85 ASP A O 1
ATOM 686 N N . TYR A 1 86 ? 0.120 -3.287 -12.528 1.00 86.31 86 TYR A N 1
ATOM 687 C CA . TYR A 1 86 ? 0.617 -4.334 -13.392 1.00 86.31 86 TYR A CA 1
ATOM 688 C C . TYR A 1 86 ? 0.703 -3.897 -14.839 1.00 86.31 86 TYR A C 1
ATOM 690 O O . TYR A 1 86 ? -0.177 -3.273 -15.439 1.00 86.31 86 TYR A O 1
ATOM 698 N N . HIS A 1 87 ? 1.794 -4.333 -15.436 1.00 86.38 87 HIS A N 1
ATOM 699 C CA . HIS A 1 87 ? 1.975 -4.374 -16.863 1.00 86.38 87 HIS A CA 1
ATOM 700 C C . HIS A 1 87 ? 2.711 -5.683 -17.179 1.00 86.38 87 HIS A C 1
ATOM 702 O O . HIS A 1 87 ? 3.677 -5.988 -16.480 1.00 86.38 87 HIS A O 1
ATOM 708 N N . PRO A 1 88 ? 2.336 -6.445 -18.224 1.00 88.06 88 PRO A N 1
ATOM 709 C CA . PRO A 1 88 ? 2.987 -7.726 -18.528 1.00 88.06 88 PRO A CA 1
ATOM 710 C C . PRO A 1 88 ? 4.515 -7.623 -18.667 1.00 88.06 88 PRO A C 1
ATOM 712 O O . PRO A 1 88 ? 5.259 -8.488 -18.226 1.00 88.06 88 PRO A O 1
ATOM 715 N N . ALA A 1 89 ? 5.011 -6.508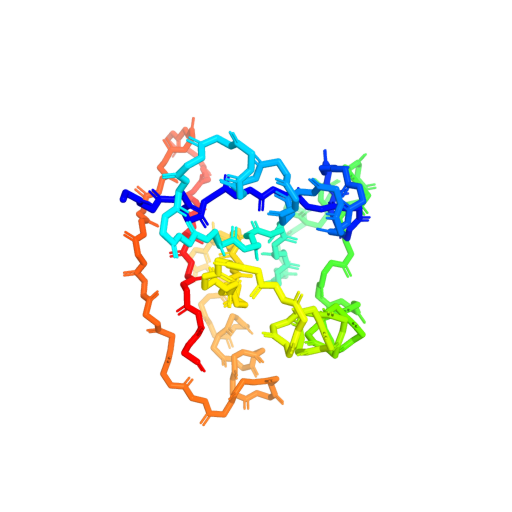 -19.216 1.00 90.44 89 ALA A N 1
ATOM 716 C CA . ALA A 1 89 ? 6.453 -6.246 -19.336 1.00 90.44 89 ALA A CA 1
ATOM 717 C C . ALA A 1 89 ? 7.191 -6.009 -17.996 1.00 90.44 89 ALA A C 1
ATOM 719 O O . ALA A 1 89 ? 8.416 -5.867 -17.992 1.00 90.44 89 ALA A O 1
ATOM 720 N N . ASP A 1 90 ? 6.466 -5.927 -16.879 1.00 93.19 90 ASP A N 1
ATOM 721 C CA . ASP A 1 90 ? 7.003 -5.651 -15.547 1.00 93.19 90 ASP A CA 1
ATOM 722 C C . ASP A 1 90 ? 6.920 -6.843 -14.589 1.00 93.19 90 ASP A C 1
ATOM 724 O O . ASP A 1 90 ? 7.439 -6.736 -13.483 1.00 93.19 90 ASP A O 1
ATOM 728 N N . GLU A 1 91 ? 6.384 -7.998 -15.000 1.00 90.81 91 GLU A N 1
ATOM 729 C CA . GLU A 1 91 ? 6.284 -9.201 -14.151 1.00 90.81 91 GLU A CA 1
ATOM 730 C C . GLU A 1 91 ? 7.608 -9.554 -13.466 1.00 90.81 91 GLU A C 1
ATOM 732 O O . GLU A 1 91 ? 7.670 -9.701 -12.249 1.00 90.81 91 GLU A O 1
ATOM 737 N N . ALA A 1 92 ? 8.707 -9.576 -14.225 1.00 93.38 92 ALA A N 1
ATOM 738 C CA . ALA A 1 92 ? 10.028 -9.863 -13.673 1.00 93.38 92 ALA A CA 1
ATOM 739 C C . ALA A 1 92 ? 10.538 -8.774 -12.709 1.00 93.38 92 ALA A C 1
ATOM 741 O O . ALA A 1 92 ? 11.379 -9.050 -11.859 1.00 93.38 92 ALA A O 1
ATOM 742 N N . ARG A 1 93 ? 10.093 -7.518 -12.852 1.00 94.38 93 ARG A N 1
ATOM 743 C CA . ARG A 1 93 ? 10.444 -6.435 -11.914 1.00 94.38 93 ARG A CA 1
ATOM 744 C C . ARG A 1 93 ? 9.641 -6.547 -10.627 1.00 94.38 93 ARG A C 1
ATOM 746 O O . ARG A 1 93 ? 10.221 -6.391 -9.559 1.00 94.38 93 ARG A O 1
ATOM 753 N N . ILE A 1 94 ? 8.348 -6.831 -10.751 1.00 91.06 94 ILE A N 1
ATOM 754 C CA . ILE A 1 94 ? 7.435 -7.060 -9.632 1.00 91.06 94 ILE A CA 1
ATOM 755 C C . ILE A 1 94 ? 7.936 -8.242 -8.796 1.00 91.06 94 ILE A C 1
ATOM 757 O O . ILE A 1 94 ? 8.078 -8.103 -7.586 1.00 91.06 94 ILE A O 1
ATOM 761 N N . GLU A 1 95 ? 8.305 -9.353 -9.438 1.00 89.56 95 GLU A N 1
ATOM 762 C CA . GLU A 1 95 ? 8.821 -10.533 -8.738 1.00 89.56 95 GLU A CA 1
ATOM 763 C C . GLU A 1 95 ? 10.159 -10.255 -8.040 1.00 89.56 95 GLU A C 1
ATOM 765 O O . GLU A 1 95 ? 10.316 -10.569 -6.867 1.00 89.56 95 GLU A O 1
ATOM 770 N N . ARG A 1 96 ? 11.102 -9.562 -8.696 1.00 92.25 96 ARG A N 1
ATOM 771 C CA . ARG A 1 96 ? 12.357 -9.164 -8.031 1.00 92.25 96 ARG A CA 1
ATOM 772 C C . ARG A 1 96 ? 12.126 -8.248 -6.834 1.00 92.25 96 ARG A C 1
ATOM 774 O O . ARG A 1 96 ? 12.828 -8.364 -5.835 1.00 92.25 96 ARG A O 1
ATOM 781 N N . PHE A 1 97 ? 11.181 -7.315 -6.942 1.00 91.44 97 PHE A N 1
ATOM 782 C CA . PHE A 1 97 ? 10.827 -6.449 -5.823 1.00 91.44 97 PHE A CA 1
ATOM 783 C C . PHE A 1 97 ? 10.249 -7.273 -4.673 1.00 91.44 97 PHE A C 1
ATOM 785 O O . PHE A 1 97 ? 10.718 -7.142 -3.549 1.00 91.44 97 PHE A O 1
ATOM 792 N N . ARG A 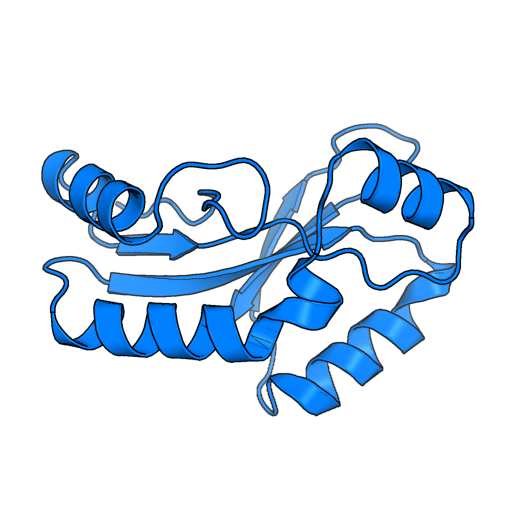1 98 ? 9.305 -8.173 -4.970 1.00 86.81 98 ARG A N 1
ATOM 793 C CA . ARG A 1 98 ? 8.737 -9.125 -4.012 1.00 86.81 98 ARG A CA 1
ATOM 794 C C . ARG A 1 98 ? 9.816 -9.925 -3.283 1.00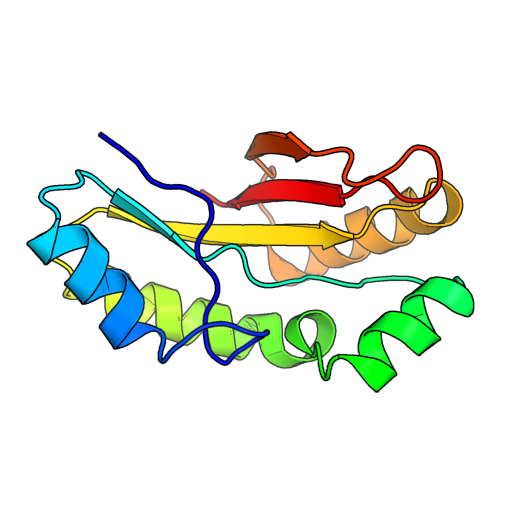 86.81 98 ARG A C 1
ATOM 796 O O . ARG A 1 98 ? 9.797 -10.006 -2.059 1.00 86.81 98 ARG A O 1
ATOM 803 N N . GLU A 1 99 ? 10.734 -10.541 -4.017 1.00 88.44 99 GLU A N 1
ATOM 804 C CA . GLU A 1 99 ? 11.795 -11.358 -3.424 1.00 88.44 99 GLU A CA 1
ATOM 805 C C . GLU A 1 99 ? 12.682 -10.532 -2.486 1.00 88.44 99 GLU A C 1
ATOM 807 O O . GLU A 1 99 ? 13.035 -11.001 -1.405 1.00 88.44 99 GLU A O 1
ATOM 812 N N . ALA A 1 100 ? 12.996 -9.293 -2.871 1.00 86.94 100 ALA A N 1
ATOM 813 C CA . ALA A 1 100 ? 13.874 -8.414 -2.110 1.00 86.94 100 ALA A CA 1
ATOM 814 C C . ALA A 1 100 ? 13.237 -7.839 -0.833 1.00 86.94 100 ALA A C 1
ATOM 816 O O . ALA A 1 100 ? 13.955 -7.633 0.142 1.00 86.94 100 ALA A O 1
ATOM 817 N N . THR A 1 101 ? 11.931 -7.556 -0.834 1.00 80.38 101 THR A N 1
ATOM 818 C CA . THR A 1 101 ? 11.273 -6.825 0.268 1.00 80.38 101 THR A CA 1
ATOM 819 C C . THR A 1 101 ? 10.405 -7.695 1.166 1.00 80.38 101 THR A C 1
ATOM 821 O O . THR A 1 101 ? 10.102 -7.323 2.298 1.00 80.38 101 THR A O 1
ATOM 824 N N . LEU A 1 102 ? 9.969 -8.856 0.675 1.00 68.31 102 LEU A N 1
ATOM 825 C CA . LEU A 1 102 ? 8.908 -9.614 1.333 1.00 68.31 102 LEU A CA 1
ATOM 826 C C . LEU A 1 102 ? 9.336 -11.008 1.753 1.00 68.31 102 LEU A C 1
ATOM 828 O O . LEU A 1 102 ? 8.871 -11.482 2.787 1.00 68.31 102 LEU A O 1
ATOM 832 N N . GLY A 1 103 ? 10.218 -11.676 1.005 1.00 58.12 103 GLY A N 1
ATOM 833 C CA . GLY A 1 103 ? 10.729 -13.011 1.357 1.00 58.12 103 GLY A CA 1
ATOM 834 C C . GLY A 1 103 ? 9.654 -14.098 1.557 1.00 58.12 103 GLY A C 1
ATOM 835 O O . GLY A 1 103 ? 9.983 -15.235 1.882 1.00 58.12 103 GLY A O 1
ATOM 836 N N . THR A 1 104 ? 8.375 -13.768 1.356 1.00 55.69 104 THR A N 1
ATOM 837 C CA . THR A 1 104 ? 7.194 -14.606 1.572 1.00 55.69 104 THR A CA 1
ATOM 838 C C . THR A 1 104 ? 6.319 -14.633 0.312 1.00 55.69 104 THR A C 1
ATOM 840 O O . THR A 1 104 ? 6.425 -13.765 -0.569 1.00 55.69 104 THR A O 1
ATOM 843 N N . PRO A 1 105 ? 5.478 -15.666 0.143 1.00 62.97 105 PRO A N 1
ATOM 844 C CA . PRO A 1 105 ? 4.482 -15.699 -0.922 1.00 62.97 105 PRO A CA 1
ATOM 845 C C . PRO A 1 105 ? 3.509 -14.525 -0.783 1.00 62.97 105 PRO A C 1
ATOM 847 O O . PRO A 1 105 ? 3.004 -14.261 0.302 1.00 62.97 105 PRO A O 1
ATOM 850 N N . TRP A 1 106 ? 3.220 -13.831 -1.883 1.00 68.56 106 TRP A N 1
ATOM 851 C CA . TRP A 1 106 ? 2.097 -12.895 -1.917 1.00 68.56 106 TRP A CA 1
ATOM 852 C C . TRP A 1 106 ? 0.796 -13.685 -1.969 1.00 68.56 106 TRP A C 1
ATOM 854 O O . TRP A 1 106 ? 0.656 -14.576 -2.812 1.00 68.56 106 TRP A O 1
ATOM 864 N N . ARG A 1 107 ? -0.187 -13.330 -1.138 1.00 67.75 107 ARG A N 1
ATOM 865 C CA . ARG A 1 107 ? -1.561 -13.776 -1.352 1.00 67.75 107 ARG A CA 1
ATOM 866 C C . ARG A 1 107 ? -2.264 -12.724 -2.200 1.00 67.75 107 ARG A C 1
ATOM 868 O O . ARG A 1 107 ? -2.609 -11.654 -1.715 1.00 67.75 107 ARG A O 1
ATOM 875 N N . VAL A 1 108 ? -2.486 -13.018 -3.477 1.00 66.81 108 VAL A N 1
ATOM 876 C CA . VAL A 1 108 ? -3.330 -12.164 -4.326 1.00 66.81 108 VAL A CA 1
ATOM 877 C C . VAL A 1 108 ? -4.763 -12.266 -3.808 1.00 66.81 108 VAL A C 1
ATOM 879 O O . VAL A 1 108 ? -5.347 -13.350 -3.832 1.00 66.81 108 VAL A O 1
ATOM 882 N N . THR A 1 109 ? -5.309 -11.165 -3.300 1.00 60.62 109 THR A N 1
ATOM 883 C CA . THR A 1 109 ? -6.642 -11.137 -2.680 1.00 60.62 109 THR A CA 1
ATOM 884 C C . THR A 1 109 ? -7.704 -10.569 -3.606 1.00 60.62 109 THR A C 1
ATOM 886 O O . THR A 1 109 ? -8.842 -11.032 -3.557 1.00 60.62 109 THR A O 1
ATOM 889 N N . GLU A 1 110 ? -7.346 -9.659 -4.516 1.00 61.94 110 GLU A N 1
ATOM 890 C CA . GLU A 1 110 ? -8.286 -9.123 -5.503 1.00 61.94 110 GLU A CA 1
ATOM 891 C C . GLU A 1 110 ? -7.577 -8.698 -6.802 1.00 61.94 110 GLU A C 1
ATOM 893 O O . GLU A 1 110 ? -6.503 -8.098 -6.789 1.00 61.94 110 GLU A O 1
ATOM 898 N N . LEU A 1 111 ? -8.184 -8.994 -7.956 1.00 54.97 111 LEU A N 1
ATOM 899 C CA . LEU A 1 111 ? -7.735 -8.503 -9.262 1.00 54.97 111 LEU A CA 1
ATOM 900 C C . LEU A 1 111 ? -8.717 -7.443 -9.761 1.00 54.97 111 LEU A C 1
ATOM 902 O O . LEU A 1 111 ? -9.819 -7.783 -10.196 1.00 54.97 111 LEU A O 1
ATOM 906 N N . ARG A 1 112 ? -8.312 -6.168 -9.768 1.00 55.62 112 ARG A N 1
ATOM 907 C CA . ARG A 1 112 ? -9.143 -5.079 -10.298 1.00 55.62 112 ARG A CA 1
ATOM 908 C C . ARG A 1 112 ? -8.620 -4.579 -11.641 1.00 55.62 112 ARG A C 1
ATOM 910 O O . ARG A 1 112 ? -7.523 -4.044 -11.777 1.00 55.62 112 ARG A O 1
ATOM 917 N N . ARG A 1 113 ? -9.452 -4.708 -12.679 1.00 51.03 113 ARG A N 1
ATOM 918 C CA . ARG A 1 113 ? -9.240 -4.025 -13.964 1.00 51.03 113 ARG A CA 1
ATOM 919 C C . ARG A 1 113 ? -9.970 -2.687 -13.927 1.00 51.03 113 ARG A C 1
ATOM 921 O O . ARG A 1 113 ? -11.165 -2.641 -14.189 1.00 51.03 113 ARG A O 1
ATOM 928 N N . SER A 1 114 ? -9.255 -1.602 -13.634 1.00 45.03 114 SER A N 1
ATOM 929 C CA . SER A 1 114 ? -9.818 -0.243 -13.692 1.00 45.03 114 SER A CA 1
ATOM 930 C C . SER A 1 114 ? -10.122 0.198 -15.136 1.00 45.03 114 SER A C 1
ATOM 932 O O . SER A 1 114 ? -11.001 1.024 -15.366 1.00 45.03 114 SER A O 1
ATOM 934 N N . SER A 1 115 ? -9.444 -0.384 -16.139 1.00 43.97 115 SER A N 1
ATOM 935 C CA . SER A 1 115 ? -9.789 -0.257 -17.563 1.00 43.97 115 SER A CA 1
ATOM 936 C C . SER A 1 115 ? -9.130 -1.350 -18.421 1.00 43.97 115 SER A C 1
ATOM 938 O O . SER A 1 115 ? -8.179 -2.006 -17.998 1.00 43.97 115 SER A O 1
ATOM 940 N N . ALA A 1 116 ? -9.563 -1.500 -19.680 1.00 42.84 116 ALA A N 1
ATOM 941 C CA . ALA A 1 116 ? -8.979 -2.431 -20.658 1.00 42.84 116 ALA A CA 1
ATOM 942 C C . ALA A 1 116 ? -7.486 -2.186 -20.992 1.00 42.84 116 ALA A C 1
ATOM 944 O O . ALA A 1 116 ? -6.906 -2.952 -21.758 1.00 42.84 116 ALA A O 1
ATOM 945 N N . ARG A 1 117 ? -6.861 -1.113 -20.477 1.00 44.28 117 ARG A N 1
ATOM 946 C CA . ARG A 1 117 ? -5.516 -0.664 -20.888 1.00 44.28 117 ARG A CA 1
ATOM 947 C C . ARG A 1 117 ? -4.434 -0.723 -19.804 1.00 44.28 117 ARG A C 1
ATOM 949 O O . ARG A 1 117 ? -3.272 -0.560 -20.169 1.00 44.28 117 ARG A O 1
ATOM 956 N N . THR A 1 118 ? -4.779 -0.948 -18.534 1.00 49.25 118 THR A N 1
ATOM 957 C CA . THR A 1 118 ? -3.805 -1.136 -17.442 1.00 49.25 118 THR A CA 1
ATOM 958 C C . THR A 1 118 ? -4.454 -1.929 -16.291 1.00 49.25 118 THR A C 1
ATOM 960 O O . THR A 1 118 ? -5.334 -1.387 -15.627 1.00 49.25 118 THR A O 1
ATOM 963 N N . PRO A 1 119 ? -4.107 -3.208 -16.067 1.00 54.97 119 PRO A N 1
ATOM 964 C CA . PRO A 1 119 ? -4.569 -3.963 -14.896 1.00 54.97 119 PRO A CA 1
ATOM 965 C C . PRO A 1 119 ? -3.823 -3.540 -13.616 1.00 54.97 119 PRO A C 1
ATOM 967 O O . PRO A 1 119 ? -2.648 -3.192 -13.692 1.00 54.97 119 PRO A O 1
ATOM 970 N N . HIS A 1 120 ? -4.461 -3.644 -12.448 1.00 55.12 120 HIS A N 1
ATOM 971 C CA . HIS A 1 120 ? -3.808 -3.538 -11.133 1.00 55.12 120 HIS A CA 1
ATOM 972 C C . HIS A 1 120 ? -4.177 -4.775 -10.296 1.00 55.12 120 HIS A C 1
ATOM 974 O O . HIS A 1 120 ? -5.266 -5.331 -10.456 1.00 55.12 120 HIS A O 1
ATOM 980 N N . TYR A 1 121 ? -3.267 -5.241 -9.443 1.00 59.81 121 TYR A N 1
ATOM 981 C CA . TYR A 1 121 ? -3.440 -6.429 -8.603 1.00 59.81 121 TYR A CA 1
ATOM 982 C C . TYR A 1 121 ? -3.327 -6.001 -7.155 1.00 59.81 121 TYR A C 1
ATOM 984 O O . TYR A 1 121 ? -2.338 -5.391 -6.770 1.00 59.81 121 TYR A O 1
ATOM 992 N N . GLN A 1 122 ? -4.300 -6.366 -6.340 1.00 54.94 122 GLN A N 1
ATOM 993 C CA . GLN A 1 122 ? -4.188 -6.221 -4.906 1.00 54.94 122 GLN A CA 1
ATOM 994 C C . GLN A 1 122 ? -3.584 -7.493 -4.326 1.00 54.94 122 GLN A C 1
ATOM 996 O O . GLN A 1 122 ? -4.058 -8.610 -4.564 1.00 54.94 122 GLN A O 1
ATOM 1001 N N . VAL A 1 123 ? -2.517 -7.318 -3.563 1.00 58.94 123 VAL A N 1
ATOM 1002 C CA . VAL A 1 123 ? -1.834 -8.399 -2.867 1.00 58.94 123 VAL A CA 1
ATOM 1003 C C . VAL A 1 123 ? -1.867 -8.125 -1.380 1.00 58.94 123 VAL A C 1
ATOM 1005 O O . VAL A 1 123 ? -1.534 -7.038 -0.926 1.00 58.94 123 VAL A O 1
ATOM 1008 N N . THR A 1 124 ? -2.295 -9.114 -0.614 1.00 55.50 124 THR A N 1
ATOM 1009 C CA . THR A 1 124 ? -2.159 -9.130 0.835 1.00 55.50 124 THR A CA 1
ATOM 1010 C C . THR A 1 124 ? -0.922 -9.945 1.180 1.00 55.50 124 THR A C 1
ATOM 1012 O O . THR A 1 124 ? -0.683 -11.019 0.623 1.00 55.50 124 THR A O 1
ATOM 1015 N N . LEU A 1 125 ? -0.108 -9.400 2.069 1.00 54.22 125 LEU A N 1
ATOM 1016 C CA . LEU A 1 125 ? 1.156 -9.965 2.508 1.00 54.22 125 LEU A CA 1
ATOM 1017 C C . LEU A 1 125 ? 0.888 -10.520 3.910 1.00 54.22 125 LEU A C 1
ATOM 1019 O O . LEU A 1 125 ? 0.324 -9.819 4.758 1.00 54.22 125 LEU A O 1
ATOM 1023 N N . GLU A 1 126 ? 1.176 -11.807 4.111 1.00 49.25 126 GLU A N 1
ATOM 1024 C CA . GLU A 1 126 ? 0.998 -12.462 5.416 1.00 49.25 126 GLU A CA 1
ATOM 1025 C C . GLU A 1 126 ? 2.014 -11.901 6.432 1.00 49.25 126 GLU A C 1
ATOM 1027 O O . GLU A 1 126 ? 3.231 -11.940 6.147 1.00 49.25 126 GLU A O 1
#

Foldseek 3Di:
DEAQDAEDPLFPHHHPLVQLVVCVVVVHQEYHHAHEDEQDPDVVSVVVCVVRVNDCLPCVVVVVVVQVVCCVPGPHHYWHKYWYWDDPVCPVRVVVSCVVRQVDDWAFDDKDDPDPPTTITITTHD

Sequence (126 aa):
MYDYHVHSTYSDGSFLEWMVRAAADAGLDGVGIADHLIVSGVEKQLRRRRREGHALDVTYERRREAVRELRERADVAVFDAAEVDYHPADEARIERFREATLGTPWRVTELRRSSARTPHYQVTLE

pLDDT: mean 86.31, std 15.68, range [42.84, 98.06]

Secondary structure (DSSP, 8-state):
-EEEEE-BTTTTSB-HHHHHHHHHHTT-SEEEE--EE-----HHHHHHHHHHT--HHHHHHHHHHHHHHHHTT-SSEEEEEEEEE--GGGHHHHHHHHHHHT-S-EEEEEEEEEETTEEEEEEEE-

Radius of gyration: 14.15 Å; chains: 1; bounding box: 31×28×40 Å